Protein AF-A0A816EHY2-F1 (afdb_monomer)

Solvent-accessible surface area (backbone atoms only — not comparable to full-atom values): 5904 Å² total; per-residue (Å²): 136,83,81,78,81,76,75,77,78,73,79,76,58,64,67,61,50,54,51,51,51,51,52,51,42,62,38,35,77,34,74,75,32,26,54,54,39,55,76,67,50,41,64,60,55,46,52,55,54,33,71,77,42,79,83,48,62,66,51,54,53,39,45,60,52,65,46,54,73,69,58,48,62,75,43,40,72,58,54,48,52,53,49,53,52,51,50,49,53,54,50,51,58,67,69,63,70,86,121

Secondary structure (DSSP, 8-state):
---------PPP-HHHHHHHHHHHHHHHTSHHHHHHHHHTTHHHHHHHHHHHSTT-HHHHHHHHHHS-HHHHHHTHHHHHHHHHHHHHHHHHHHH----

Foldseek 3Di:
DDDDPPPPPPDDDPVVVVVVLVVLLVLLVDPVSLVVCVVVVVLVVLVVVCVVVVPPLSSVSSNVSNDDPVVCVVVVVVNVVSVVVVVVVVVVVVVPPPD

Organism: NCBI:txid1234261

Sequence (99 aa):
MKVGVMQRVKEPNEQLLLILLNIIHNISRHDDGVDALNSFNAINVIKEYQSYNKDDFLCSMILALLSTPEEIKNDRKRMNNVLDQLLEIVYDASLSSDY

Mean predicted aligned error: 9.14 Å

Radius of gyration: 17.38 Å; Cα contacts (8 Å, |Δi|>4): 45; chains: 1; bounding box: 35×26×65 Å

Structure (mmCIF, N/CA/C/O backbone):
data_AF-A0A816EHY2-F1
#
_entry.id   AF-A0A816EHY2-F1
#
loop_
_atom_site.group_PDB
_atom_site.id
_atom_site.type_symbol
_atom_site.label_atom_id
_atom_site.label_alt_id
_atom_site.label_comp_id
_atom_site.label_asym_id
_atom_site.label_entity_id
_atom_site.label_seq_id
_atom_site.pdbx_PDB_ins_code
_atom_site.Cartn_x
_atom_site.Cartn_y
_atom_site.Cartn_z
_atom_site.occupancy
_atom_site.B_iso_or_equiv
_atom_site.auth_seq_id
_atom_site.auth_comp_id
_atom_site.auth_asym_id
_atom_site.auth_atom_id
_atom_site.pdbx_PDB_model_num
ATOM 1 N N . MET A 1 1 ? 17.949 10.505 45.200 1.00 37.62 1 MET A N 1
ATOM 2 C CA . MET A 1 1 ? 18.133 10.592 43.734 1.00 37.62 1 MET A CA 1
ATOM 3 C C . MET A 1 1 ? 17.772 9.243 43.130 1.00 37.62 1 MET A C 1
ATOM 5 O O . MET A 1 1 ? 18.468 8.278 43.409 1.00 37.62 1 MET A O 1
ATOM 9 N N . LYS A 1 2 ? 16.656 9.132 42.398 1.00 41.84 2 LYS A N 1
ATOM 10 C CA . LYS A 1 2 ? 16.345 7.916 41.630 1.00 41.84 2 LYS A CA 1
ATOM 11 C C . LYS A 1 2 ? 17.004 8.063 40.264 1.00 41.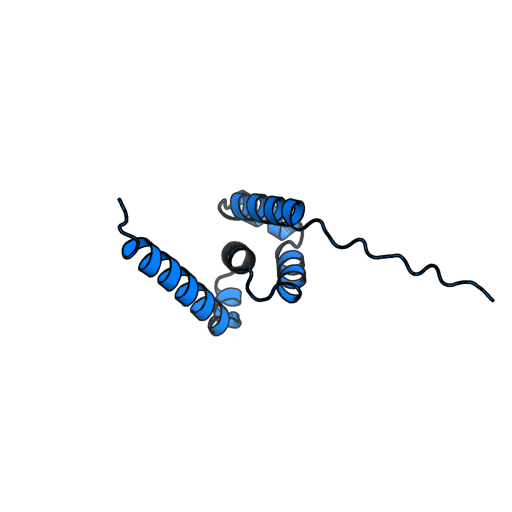84 2 LYS A C 1
ATOM 13 O O . LYS A 1 2 ? 16.667 8.975 39.517 1.00 41.84 2 LYS A O 1
ATOM 18 N N . VAL A 1 3 ? 17.996 7.218 40.008 1.00 43.56 3 VAL A N 1
ATOM 19 C CA . VAL A 1 3 ? 18.713 7.134 38.736 1.00 43.56 3 VAL A CA 1
ATOM 20 C C . VAL A 1 3 ? 17.705 6.696 37.674 1.00 43.56 3 VAL A C 1
ATOM 22 O O . VAL A 1 3 ? 17.075 5.649 37.812 1.00 43.56 3 VAL A O 1
ATOM 25 N N . GLY A 1 4 ? 17.496 7.542 36.666 1.00 44.03 4 GLY A N 1
ATOM 26 C CA . GLY A 1 4 ? 16.618 7.249 35.543 1.00 44.03 4 GLY A CA 1
ATOM 27 C C . GLY A 1 4 ? 17.157 6.060 34.759 1.00 44.03 4 GLY A C 1
ATOM 28 O O . GLY A 1 4 ? 18.264 6.108 34.227 1.00 44.03 4 GLY A O 1
ATOM 29 N N . VAL A 1 5 ? 16.367 4.993 34.681 1.00 46.31 5 VAL A N 1
ATOM 30 C CA . VAL A 1 5 ? 16.584 3.928 33.706 1.00 46.31 5 VAL A CA 1
ATOM 31 C C . VAL A 1 5 ? 16.178 4.506 32.353 1.00 46.31 5 VAL A C 1
ATOM 33 O O . VAL A 1 5 ? 15.021 4.419 31.955 1.00 46.31 5 VAL A O 1
ATOM 36 N N . MET A 1 6 ? 17.117 5.155 31.661 1.00 46.28 6 MET A N 1
ATOM 37 C CA . MET A 1 6 ? 16.999 5.346 30.217 1.00 46.28 6 MET A CA 1
ATOM 38 C C . MET A 1 6 ? 16.995 3.947 29.604 1.00 46.28 6 MET A C 1
ATOM 40 O O . MET A 1 6 ? 18.037 3.300 29.487 1.00 46.28 6 MET A O 1
ATOM 44 N N . GLN A 1 7 ? 15.802 3.453 29.276 1.00 49.47 7 GLN A N 1
ATOM 45 C CA . GLN A 1 7 ? 15.652 2.309 28.393 1.00 49.47 7 GLN A CA 1
ATOM 46 C C . GLN A 1 7 ? 16.347 2.679 27.084 1.00 49.47 7 GLN A C 1
ATOM 48 O O . GLN A 1 7 ? 15.894 3.559 26.355 1.00 49.47 7 GLN A O 1
ATOM 53 N N . ARG A 1 8 ? 17.495 2.049 26.813 1.00 46.03 8 ARG A N 1
ATOM 54 C CA . ARG A 1 8 ? 18.095 2.085 25.482 1.00 46.03 8 ARG A CA 1
ATOM 55 C C . ARG A 1 8 ? 17.091 1.421 24.552 1.00 46.03 8 ARG A C 1
ATOM 57 O O . ARG A 1 8 ? 16.935 0.202 24.600 1.00 46.03 8 ARG A O 1
ATOM 64 N N . VAL A 1 9 ? 16.399 2.215 23.746 1.00 52.50 9 VAL A N 1
ATOM 65 C CA . VAL A 1 9 ? 15.713 1.707 22.561 1.00 52.50 9 VAL A CA 1
ATOM 66 C C . VAL A 1 9 ? 16.813 1.057 21.722 1.00 52.50 9 VAL A C 1
ATOM 68 O O . VAL A 1 9 ? 17.717 1.741 21.249 1.00 52.50 9 VAL A O 1
ATOM 71 N N . LYS A 1 10 ? 16.839 -0.281 21.671 1.00 55.22 10 LYS A N 1
ATOM 72 C CA . LYS A 1 10 ? 17.726 -1.008 20.759 1.00 55.22 10 LYS A CA 1
ATOM 73 C C . LYS A 1 10 ? 17.306 -0.593 19.358 1.00 55.22 10 LYS A C 1
ATOM 75 O O . LYS A 1 10 ? 16.144 -0.792 19.012 1.00 55.22 10 LYS A O 1
ATOM 80 N N . GLU A 1 11 ? 18.227 -0.021 18.592 1.00 58.62 11 GLU A N 1
ATOM 81 C CA . GLU A 1 11 ? 17.965 0.242 17.183 1.00 58.62 11 GLU A CA 1
ATOM 82 C C . GLU A 1 11 ? 17.533 -1.070 16.508 1.00 58.62 11 GLU A C 1
ATOM 84 O O . GLU A 1 11 ? 18.148 -2.121 16.751 1.00 58.62 11 GLU A O 1
ATOM 89 N N . PRO A 1 12 ? 16.416 -1.059 15.765 1.00 61.97 12 PRO A N 1
ATOM 90 C CA . PRO A 1 12 ? 15.905 -2.254 15.122 1.00 61.97 12 PRO A CA 1
ATOM 91 C C . PRO A 1 12 ? 16.922 -2.764 14.100 1.00 61.97 12 PRO A C 1
ATOM 93 O O . PRO A 1 12 ? 17.546 -1.995 13.376 1.00 61.97 12 PRO A O 1
ATOM 96 N N . ASN A 1 13 ? 17.092 -4.085 14.043 1.00 78.88 13 ASN A N 1
ATOM 97 C CA . ASN A 1 13 ? 17.927 -4.715 13.028 1.00 78.88 13 ASN A CA 1
ATOM 98 C C . ASN A 1 13 ? 17.289 -4.476 11.648 1.00 78.88 13 ASN A C 1
ATOM 100 O O . ASN A 1 13 ? 16.250 -5.066 11.346 1.00 78.88 13 ASN A O 1
ATOM 104 N N . GLU A 1 14 ? 17.907 -3.620 10.832 1.00 79.19 14 GLU A N 1
ATOM 105 C CA . GLU A 1 14 ? 17.407 -3.216 9.511 1.00 79.19 14 GLU A CA 1
ATOM 106 C C . GLU A 1 14 ? 17.093 -4.416 8.604 1.00 79.19 14 GLU A C 1
ATOM 108 O O . GLU A 1 14 ? 16.068 -4.422 7.924 1.00 79.19 14 GLU A O 1
ATOM 113 N N . GLN A 1 15 ? 17.901 -5.485 8.650 1.00 81.25 15 GLN A N 1
ATOM 114 C CA . GLN A 1 15 ? 17.642 -6.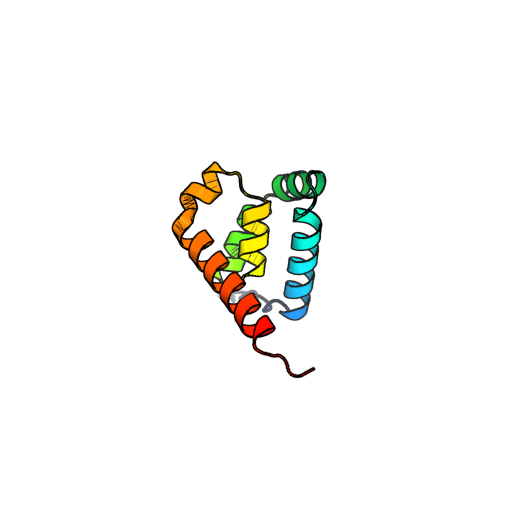703 7.869 1.00 81.25 15 GLN A CA 1
ATOM 115 C C . GLN A 1 15 ? 16.374 -7.423 8.319 1.00 81.25 15 GLN A C 1
ATOM 117 O O . GLN A 1 15 ? 15.575 -7.851 7.488 1.00 81.25 15 GLN A O 1
ATOM 122 N N . LEU A 1 16 ? 16.180 -7.566 9.633 1.00 84.94 16 LEU A N 1
ATOM 123 C CA . LEU A 1 16 ? 14.967 -8.185 10.167 1.00 84.94 16 LEU A CA 1
ATOM 124 C C . LEU A 1 16 ? 13.738 -7.385 9.742 1.00 84.94 16 LEU A C 1
ATOM 126 O O . LEU A 1 16 ? 12.705 -7.953 9.402 1.00 84.94 16 LEU A O 1
ATOM 130 N N . LEU A 1 17 ? 13.863 -6.065 9.748 1.00 85.44 17 LEU A N 1
ATOM 131 C CA . LEU A 1 17 ? 12.756 -5.187 9.449 1.00 85.44 17 LEU A CA 1
ATOM 132 C C . LEU A 1 17 ? 12.401 -5.204 7.954 1.00 85.44 17 LEU A C 1
ATOM 134 O O . LEU A 1 17 ? 11.225 -5.313 7.612 1.00 85.44 17 LEU A O 1
ATOM 138 N N . LEU A 1 18 ? 13.400 -5.249 7.070 1.00 85.19 18 LEU A N 1
ATOM 139 C CA . LEU A 1 18 ? 13.189 -5.494 5.643 1.00 85.19 18 LEU A CA 1
ATOM 140 C C . LEU A 1 18 ? 12.497 -6.845 5.388 1.00 85.19 18 LEU A C 1
ATOM 142 O O . LEU A 1 18 ? 11.591 -6.931 4.559 1.00 85.19 18 LEU A O 1
ATOM 146 N N . ILE A 1 19 ? 12.880 -7.905 6.108 1.00 88.94 19 ILE A N 1
ATOM 147 C CA . ILE A 1 19 ? 12.217 -9.217 6.010 1.00 88.94 19 ILE A CA 1
ATOM 148 C C . ILE A 1 19 ? 10.742 -9.104 6.414 1.00 88.94 19 ILE A C 1
ATOM 150 O O . ILE A 1 19 ? 9.872 -9.613 5.708 1.00 88.94 19 ILE A O 1
ATOM 154 N N . LEU A 1 20 ? 10.447 -8.412 7.517 1.00 90.56 20 LEU A N 1
ATOM 155 C CA . LEU A 1 20 ? 9.076 -8.217 7.991 1.00 90.56 20 LEU A CA 1
ATOM 156 C C . LEU A 1 20 ? 8.223 -7.442 6.984 1.00 90.56 20 LEU A C 1
ATOM 158 O O . LEU A 1 20 ? 7.112 -7.870 6.682 1.00 90.56 20 LEU A O 1
ATOM 162 N N . LEU A 1 21 ? 8.745 -6.354 6.415 1.00 91.62 21 LEU A N 1
ATOM 163 C CA . LEU A 1 21 ? 8.030 -5.585 5.393 1.00 91.62 21 LEU A CA 1
ATOM 164 C C . LEU A 1 21 ? 7.748 -6.425 4.146 1.00 91.62 21 LEU A C 1
ATOM 166 O O . LEU A 1 21 ? 6.646 -6.366 3.610 1.00 91.62 21 LEU A O 1
ATOM 170 N N . ASN A 1 22 ? 8.690 -7.270 3.720 1.00 90.88 22 ASN A N 1
ATOM 171 C CA . ASN A 1 22 ? 8.469 -8.183 2.597 1.00 90.88 22 ASN A CA 1
ATOM 172 C C . ASN A 1 22 ? 7.383 -9.228 2.890 1.00 90.88 22 ASN A C 1
ATOM 174 O O . ASN A 1 22 ? 6.588 -9.555 2.009 1.00 90.88 22 ASN A O 1
ATOM 178 N N . ILE A 1 23 ? 7.322 -9.749 4.119 1.00 93.56 23 ILE A N 1
ATOM 179 C CA . ILE A 1 23 ? 6.251 -10.662 4.542 1.00 93.56 23 ILE A CA 1
ATOM 180 C C . ILE A 1 23 ? 4.901 -9.943 4.500 1.00 93.56 23 ILE A C 1
ATOM 182 O O . ILE A 1 23 ? 3.958 -10.460 3.905 1.00 93.56 23 ILE A O 1
ATOM 186 N N . ILE A 1 24 ? 4.820 -8.743 5.080 1.00 94.69 24 ILE A N 1
ATOM 187 C CA . ILE A 1 24 ? 3.590 -7.942 5.102 1.00 94.69 24 ILE A CA 1
ATOM 188 C C . ILE A 1 24 ? 3.138 -7.623 3.679 1.00 94.69 24 ILE A C 1
ATOM 190 O O . ILE A 1 24 ? 1.978 -7.848 3.354 1.00 94.69 24 ILE A O 1
ATOM 194 N N . HIS A 1 25 ? 4.057 -7.183 2.818 1.00 94.50 25 HIS A N 1
ATOM 195 C CA . HIS A 1 25 ? 3.771 -6.919 1.413 1.00 94.50 25 HIS A CA 1
ATOM 196 C C . HIS A 1 25 ? 3.244 -8.160 0.688 1.00 94.50 25 HIS A C 1
ATOM 198 O O . HIS A 1 25 ? 2.277 -8.075 -0.062 1.00 94.50 25 HIS A O 1
ATOM 204 N N . ASN A 1 26 ? 3.839 -9.332 0.924 1.00 93.94 26 ASN A N 1
ATOM 205 C CA . ASN A 1 26 ? 3.347 -10.566 0.322 1.00 93.94 26 ASN A CA 1
ATOM 206 C C . ASN A 1 26 ? 1.919 -10.893 0.770 1.00 93.9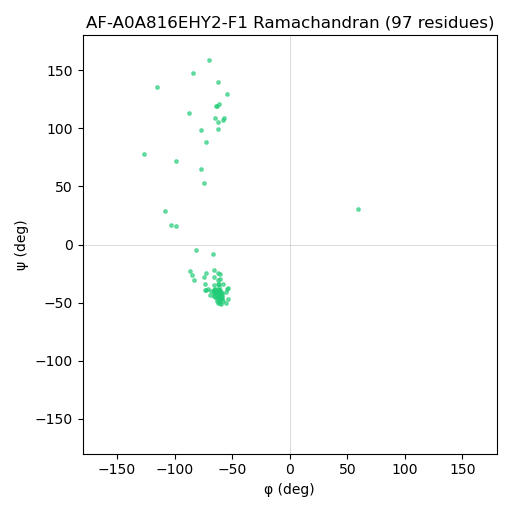4 26 ASN A C 1
ATOM 208 O O . ASN A 1 26 ? 1.113 -11.270 -0.077 1.00 93.94 26 ASN A O 1
ATOM 212 N N . ILE A 1 27 ? 1.605 -10.714 2.056 1.00 95.00 27 ILE A N 1
ATOM 213 C CA . ILE A 1 27 ? 0.262 -10.940 2.608 1.00 95.00 27 ILE A CA 1
ATOM 214 C C . ILE A 1 27 ? -0.739 -9.926 2.036 1.00 95.00 27 ILE A C 1
ATOM 216 O O . ILE A 1 27 ? -1.818 -10.324 1.609 1.00 95.00 27 ILE A O 1
ATOM 220 N N . SER A 1 28 ? -0.378 -8.642 1.953 1.00 94.81 28 SER A N 1
ATOM 221 C CA . SER A 1 28 ? -1.275 -7.570 1.496 1.00 94.81 28 SER A CA 1
ATOM 222 C C . SER A 1 28 ? -1.679 -7.666 0.021 1.00 94.81 28 SER A C 1
ATOM 224 O O . SER A 1 28 ? -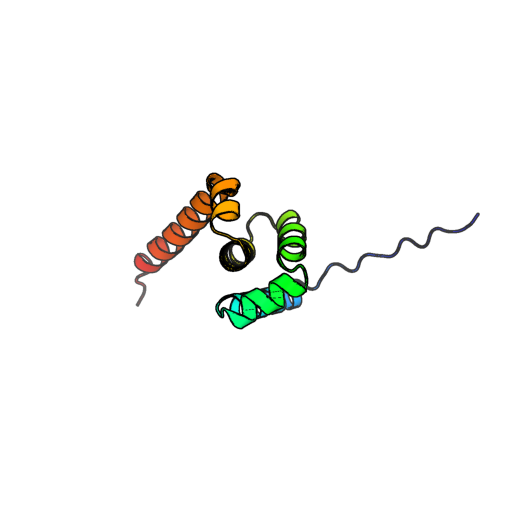2.531 -6.909 -0.420 1.00 94.81 28 SER A O 1
ATOM 226 N N . ARG A 1 29 ? -1.086 -8.567 -0.771 1.00 93.50 29 ARG A N 1
ATOM 227 C CA . ARG A 1 29 ? -1.505 -8.823 -2.165 1.00 93.50 29 ARG A CA 1
ATOM 228 C C . ARG A 1 29 ? -2.717 -9.753 -2.280 1.00 93.50 29 ARG A C 1
ATOM 230 O O . ARG A 1 29 ? -3.166 -10.014 -3.393 1.00 93.50 29 ARG A O 1
ATOM 237 N N . HIS A 1 30 ? -3.193 -10.297 -1.165 1.00 94.19 30 HIS A N 1
ATOM 238 C CA . HIS A 1 30 ? -4.322 -11.217 -1.108 1.00 94.19 30 HIS A CA 1
ATOM 239 C C . HIS A 1 30 ? -5.472 -10.565 -0.341 1.00 94.19 30 HIS A C 1
ATOM 241 O O . HIS A 1 30 ? -5.226 -10.017 0.730 1.00 94.19 30 HIS A O 1
ATOM 247 N N . ASP A 1 31 ? -6.706 -10.676 -0.839 1.00 90.75 31 ASP A N 1
ATOM 248 C CA . ASP A 1 31 ? -7.887 -10.043 -0.224 1.00 90.75 31 ASP A CA 1
ATOM 249 C C . ASP A 1 31 ? -8.052 -10.446 1.257 1.00 90.75 31 ASP A C 1
ATOM 251 O O . ASP A 1 31 ? -8.065 -9.586 2.136 1.00 90.75 31 ASP A O 1
ATOM 255 N N . ASP A 1 32 ? -8.014 -11.751 1.562 1.00 94.56 32 ASP A N 1
ATOM 256 C CA . ASP A 1 32 ? -8.051 -12.262 2.947 1.00 94.56 32 ASP A CA 1
ATOM 257 C C . ASP A 1 32 ? -6.866 -11.756 3.799 1.00 94.56 32 ASP A C 1
ATOM 259 O O . ASP A 1 32 ? -6.955 -11.613 5.021 1.00 94.56 32 ASP A O 1
ATOM 263 N N . GLY A 1 33 ? -5.726 -11.494 3.154 1.00 94.81 33 GLY A N 1
ATOM 264 C CA . GLY A 1 33 ? -4.532 -10.951 3.792 1.00 94.81 33 GLY A CA 1
ATOM 265 C C . GLY A 1 33 ? -4.675 -9.472 4.144 1.00 94.81 33 GLY A C 1
ATOM 266 O O . GLY A 1 33 ? -4.239 -9.061 5.220 1.00 94.81 33 GLY A O 1
ATOM 267 N N . VAL A 1 34 ? -5.313 -8.681 3.278 1.00 93.88 34 VAL A N 1
ATOM 268 C CA . VAL A 1 34 ? -5.657 -7.277 3.543 1.00 93.88 34 VAL A CA 1
ATOM 269 C C . VAL A 1 34 ? -6.597 -7.187 4.739 1.00 93.88 34 VAL A C 1
ATOM 271 O O . VAL A 1 34 ? -6.314 -6.434 5.673 1.00 93.88 34 VAL A O 1
ATOM 274 N N . ASP A 1 35 ? -7.654 -8.001 4.764 1.00 94.19 35 ASP A N 1
ATOM 275 C CA . ASP A 1 35 ? -8.604 -8.045 5.879 1.00 94.19 35 ASP A CA 1
ATOM 276 C C . ASP A 1 35 ? -7.913 -8.414 7.197 1.00 94.19 35 ASP A C 1
ATOM 278 O O . ASP A 1 35 ? -8.085 -7.736 8.218 1.00 94.19 35 ASP A O 1
ATOM 282 N N . ALA A 1 36 ? -7.060 -9.444 7.172 1.00 95.81 36 ALA A N 1
ATOM 283 C CA . ALA A 1 36 ? -6.277 -9.844 8.333 1.00 95.81 36 ALA A CA 1
ATOM 284 C C . ALA A 1 36 ? -5.369 -8.705 8.824 1.00 95.81 36 ALA A C 1
ATOM 286 O O . ALA A 1 36 ? -5.406 -8.351 10.001 1.00 95.81 36 ALA A O 1
ATOM 287 N N . LEU A 1 37 ? -4.581 -8.087 7.945 1.00 95.94 37 LEU A N 1
ATOM 288 C CA . LEU A 1 37 ? -3.662 -7.005 8.312 1.00 95.94 37 LEU A CA 1
ATOM 289 C C . LEU A 1 37 ? -4.397 -5.766 8.838 1.00 95.94 37 LEU A C 1
ATOM 291 O O . LEU A 1 37 ? -3.977 -5.168 9.835 1.00 95.94 37 LEU A O 1
ATOM 295 N N . ASN A 1 38 ? -5.519 -5.404 8.220 1.00 92.19 38 ASN A N 1
ATOM 296 C CA . ASN A 1 38 ? -6.341 -4.286 8.667 1.00 92.19 38 ASN A CA 1
ATOM 297 C C . ASN A 1 38 ? -6.965 -4.547 10.046 1.00 92.19 38 ASN A C 1
ATOM 299 O O . ASN A 1 38 ? -7.011 -3.629 10.869 1.00 92.19 38 ASN A O 1
ATOM 303 N N . SER A 1 39 ? -7.326 -5.797 10.362 1.00 95.12 39 SER A N 1
ATOM 304 C CA . SER A 1 39 ? -7.792 -6.184 11.705 1.00 95.12 39 SER A CA 1
ATOM 305 C C . SER A 1 39 ? -6.738 -5.975 12.808 1.00 95.12 39 SER A C 1
ATOM 307 O O . SER A 1 39 ? -7.089 -5.743 13.965 1.00 95.12 39 SER A O 1
ATOM 309 N N . PHE A 1 40 ? -5.450 -5.972 12.446 1.00 94.19 40 PHE A N 1
ATOM 310 C CA . PHE A 1 40 ? -4.320 -5.693 13.341 1.00 94.19 40 PHE A CA 1
ATOM 311 C C . PHE A 1 40 ? -3.799 -4.252 13.253 1.00 94.19 40 PHE A C 1
ATOM 313 O O . PHE A 1 40 ? -2.702 -3.970 13.736 1.00 94.19 40 PHE A O 1
ATOM 320 N N . ASN A 1 41 ? -4.560 -3.321 12.666 1.00 91.56 41 ASN A N 1
ATOM 321 C CA . ASN A 1 41 ? -4.169 -1.912 12.556 1.00 91.56 41 ASN A CA 1
ATOM 322 C C . ASN A 1 41 ? -2.844 -1.695 11.784 1.00 91.56 41 ASN A C 1
ATOM 324 O O . ASN A 1 41 ? -2.100 -0.746 12.054 1.00 91.56 41 ASN A O 1
ATOM 328 N N . ALA A 1 42 ? -2.542 -2.568 10.813 1.00 93.00 42 ALA A N 1
ATOM 329 C CA . ALA A 1 42 ? -1.280 -2.548 10.073 1.00 93.00 42 ALA A CA 1
ATOM 330 C C . ALA A 1 42 ? -1.017 -1.212 9.359 1.00 93.00 42 ALA A C 1
ATOM 332 O O . ALA A 1 42 ? 0.122 -0.757 9.328 1.00 93.00 42 ALA A O 1
ATOM 333 N N . ILE A 1 43 ? -2.055 -0.529 8.861 1.00 92.25 43 ILE A N 1
ATOM 334 C CA . ILE A 1 43 ? -1.930 0.793 8.221 1.00 92.25 43 ILE A CA 1
ATOM 335 C C . ILE A 1 43 ? -1.197 1.791 9.125 1.00 92.25 43 ILE A C 1
ATOM 337 O O . ILE A 1 43 ? -0.289 2.487 8.673 1.00 92.25 43 ILE A O 1
ATOM 341 N N . ASN A 1 44 ? -1.573 1.871 10.403 1.00 91.25 44 ASN A N 1
ATOM 342 C CA . ASN A 1 44 ? -0.967 2.831 11.324 1.00 91.25 44 ASN A CA 1
ATOM 343 C C . ASN A 1 44 ? 0.473 2.448 11.670 1.00 91.25 44 ASN A C 1
ATOM 345 O O . ASN A 1 44 ? 1.334 3.323 11.693 1.00 91.25 44 ASN 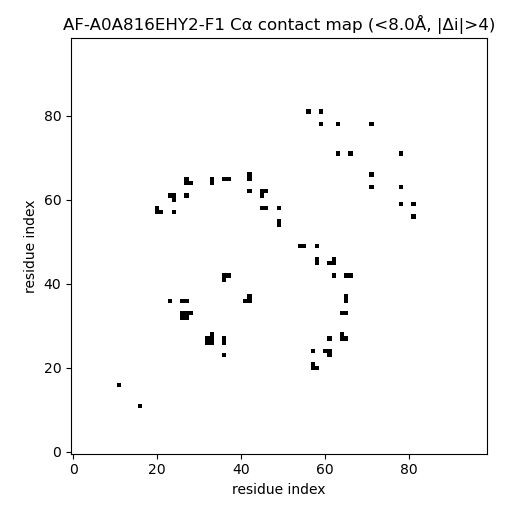A O 1
ATOM 349 N N . VAL A 1 45 ? 0.749 1.153 11.842 1.00 90.94 45 VAL A N 1
ATOM 350 C CA . VAL A 1 45 ? 2.108 0.645 12.088 1.00 90.94 45 VAL A CA 1
ATOM 351 C C . VAL A 1 45 ? 3.034 0.963 10.911 1.00 90.94 45 VAL A C 1
ATOM 353 O O . VAL A 1 45 ? 4.147 1.446 11.108 1.00 90.94 45 VAL A O 1
ATOM 356 N N . ILE A 1 46 ? 2.572 0.748 9.678 1.00 91.94 46 ILE A N 1
ATOM 357 C CA . ILE A 1 46 ? 3.364 1.033 8.477 1.00 91.94 46 ILE A CA 1
ATOM 358 C C . ILE A 1 46 ? 3.560 2.542 8.294 1.00 91.94 46 ILE A C 1
ATOM 360 O O . ILE A 1 46 ? 4.667 2.967 7.976 1.00 91.94 46 ILE A O 1
ATOM 364 N N . LYS A 1 47 ? 2.539 3.373 8.552 1.00 88.75 47 LYS A N 1
ATOM 365 C CA . LYS A 1 47 ? 2.676 4.844 8.527 1.00 88.75 47 LYS A CA 1
ATOM 366 C C . LYS A 1 47 ? 3.683 5.348 9.560 1.00 88.75 47 LYS A C 1
ATOM 368 O O . LYS A 1 47 ? 4.489 6.221 9.242 1.00 88.75 47 LYS A O 1
ATOM 373 N N . GLU A 1 48 ? 3.636 4.811 10.777 1.00 89.44 48 GLU A N 1
ATOM 374 C CA . GLU A 1 48 ? 4.587 5.134 11.839 1.00 89.44 48 GLU A CA 1
ATOM 375 C C . GLU A 1 48 ? 6.006 4.761 11.406 1.00 89.44 48 GLU A C 1
ATOM 377 O O . GLU A 1 48 ? 6.888 5.617 11.404 1.00 89.44 48 GLU A O 1
ATOM 382 N N . TYR A 1 49 ? 6.211 3.535 10.923 1.00 87.38 49 TYR A N 1
ATOM 383 C CA . TYR A 1 49 ? 7.512 3.099 10.427 1.00 87.38 49 TYR A CA 1
ATOM 384 C C . TYR A 1 49 ? 8.034 3.977 9.274 1.00 87.38 49 TYR A C 1
ATOM 386 O O . TYR A 1 49 ? 9.168 4.457 9.298 1.00 87.38 49 TYR A O 1
ATOM 394 N N . GLN A 1 50 ? 7.187 4.268 8.292 1.00 86.81 50 GLN A N 1
ATOM 395 C CA . GLN A 1 50 ? 7.543 5.088 7.139 1.00 86.81 50 GLN A CA 1
ATOM 396 C C . GLN A 1 50 ? 7.857 6.547 7.507 1.00 86.81 50 GLN A C 1
ATOM 398 O O . GLN A 1 50 ? 8.561 7.237 6.773 1.00 86.81 50 GLN A O 1
ATOM 403 N N . SER A 1 51 ? 7.373 7.040 8.652 1.00 85.25 51 SER A N 1
ATOM 404 C CA . SER A 1 51 ? 7.760 8.363 9.156 1.00 85.25 51 SER A CA 1
ATOM 405 C C . SER A 1 51 ? 9.245 8.437 9.538 1.00 85.25 51 SER A C 1
ATOM 407 O O . SER A 1 51 ? 9.852 9.504 9.408 1.00 85.25 51 SER A O 1
ATOM 409 N N . TYR A 1 52 ? 9.832 7.301 9.934 1.00 82.00 52 TYR A N 1
ATOM 410 C CA . TYR A 1 52 ? 11.262 7.151 10.206 1.00 82.00 52 TYR A CA 1
ATOM 411 C C . TYR A 1 52 ? 12.076 6.904 8.928 1.00 82.00 52 TYR A C 1
ATOM 413 O O . TYR A 1 52 ? 13.212 7.358 8.849 1.00 82.00 52 TYR A O 1
ATOM 421 N N . ASN A 1 53 ? 11.480 6.264 7.914 1.00 76.56 53 ASN A N 1
ATOM 422 C CA . ASN A 1 53 ? 12.110 5.931 6.631 1.00 76.56 53 ASN A CA 1
ATOM 423 C C . AS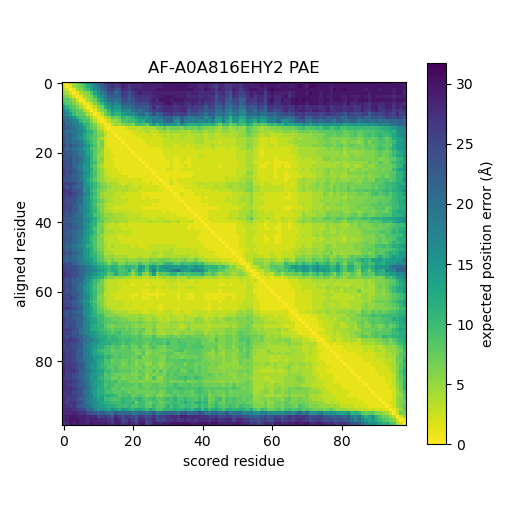N A 1 53 ? 11.277 6.455 5.449 1.00 76.56 53 ASN A C 1
ATOM 425 O O . ASN A 1 53 ? 10.531 5.717 4.804 1.00 76.56 53 ASN A O 1
ATOM 429 N N . LYS A 1 54 ? 11.392 7.765 5.186 1.00 64.06 54 LYS A N 1
ATOM 430 C CA . LYS A 1 54 ? 10.506 8.511 4.269 1.00 64.06 54 LYS A CA 1
ATOM 431 C C . LYS A 1 54 ? 10.513 8.023 2.818 1.00 64.06 54 LYS A C 1
ATOM 433 O O . LYS A 1 54 ? 9.498 8.195 2.146 1.00 64.06 54 LYS A O 1
ATOM 438 N N . ASP A 1 55 ? 11.597 7.390 2.380 1.00 63.69 55 ASP A N 1
ATOM 439 C CA . ASP A 1 55 ? 11.797 6.941 0.996 1.00 63.69 55 ASP A CA 1
ATOM 440 C C . ASP A 1 55 ? 11.585 5.427 0.818 1.00 63.69 55 ASP A C 1
ATOM 442 O O . ASP A 1 55 ? 11.989 4.835 -0.181 1.00 63.69 55 ASP A O 1
ATOM 446 N N . ASP A 1 56 ? 10.931 4.773 1.782 1.00 78.50 56 ASP A N 1
ATOM 447 C CA . ASP A 1 56 ? 10.608 3.354 1.677 1.00 78.50 56 ASP A CA 1
ATOM 448 C C . ASP A 1 56 ? 9.400 3.141 0.740 1.00 78.50 56 ASP A C 1
ATOM 450 O O . ASP A 1 56 ? 8.226 3.316 1.109 1.00 78.50 56 ASP A O 1
ATOM 454 N N . PHE A 1 57 ? 9.705 2.787 -0.513 1.00 82.69 57 PHE A N 1
ATOM 455 C CA . PHE A 1 57 ? 8.713 2.480 -1.544 1.00 82.69 57 PHE A CA 1
ATOM 456 C C . PHE A 1 57 ? 7.858 1.263 -1.169 1.00 82.69 57 PHE A C 1
ATOM 458 O O . PHE A 1 57 ? 6.662 1.245 -1.463 1.00 82.69 57 PHE A O 1
ATOM 465 N N . LEU A 1 58 ? 8.432 0.279 -0.469 1.00 87.44 58 LEU A N 1
ATOM 466 C CA . LEU A 1 58 ? 7.737 -0.938 -0.061 1.00 87.44 58 LEU A CA 1
ATOM 467 C C . LEU A 1 58 ? 6.620 -0.599 0.930 1.00 87.44 58 LEU A C 1
ATOM 469 O O . LEU A 1 58 ? 5.505 -1.099 0.801 1.00 87.44 58 LEU A O 1
ATOM 473 N N . CYS A 1 59 ? 6.869 0.333 1.850 1.00 90.25 59 CYS A N 1
ATOM 474 C CA . CYS A 1 59 ? 5.830 0.861 2.734 1.00 90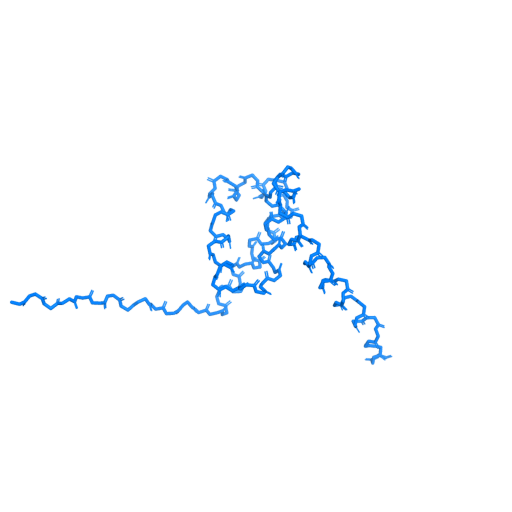.25 59 CYS A CA 1
ATOM 475 C C . CYS A 1 59 ? 4.705 1.553 1.964 1.00 90.25 59 CYS A C 1
ATOM 477 O O . CYS A 1 59 ? 3.532 1.358 2.278 1.00 90.25 59 CYS A O 1
ATOM 479 N N . SER A 1 60 ? 5.040 2.331 0.934 1.00 87.94 60 SER A N 1
ATOM 480 C CA . SER A 1 60 ? 4.029 2.977 0.090 1.00 87.94 60 SER A CA 1
ATOM 481 C C . SER A 1 60 ? 3.181 1.960 -0.677 1.00 87.94 60 SER A C 1
ATOM 483 O O . SER A 1 60 ? 1.969 2.135 -0.768 1.00 87.94 60 SER A O 1
ATOM 485 N N . MET A 1 61 ? 3.792 0.882 -1.178 1.00 87.88 61 MET A N 1
ATOM 486 C CA . MET A 1 61 ? 3.075 -0.218 -1.830 1.00 87.88 61 MET A CA 1
ATOM 487 C C . MET A 1 61 ? 2.143 -0.941 -0.855 1.00 87.88 61 MET A C 1
ATOM 489 O O . MET A 1 61 ? 0.979 -1.165 -1.177 1.00 87.88 61 MET A O 1
ATOM 493 N N . ILE A 1 62 ? 2.626 -1.264 0.350 1.00 92.62 62 ILE A N 1
ATOM 494 C CA . ILE A 1 62 ? 1.807 -1.888 1.399 1.00 92.62 62 ILE A CA 1
ATOM 495 C C . ILE A 1 62 ? 0.609 -0.995 1.729 1.00 92.62 62 ILE A C 1
ATOM 497 O O . ILE A 1 62 ? -0.521 -1.467 1.744 1.00 92.62 62 ILE A O 1
ATOM 501 N N . LEU A 1 63 ? 0.828 0.303 1.954 1.00 91.81 63 LEU A N 1
ATOM 502 C CA . LEU A 1 63 ? -0.261 1.228 2.263 1.00 91.81 63 LEU A CA 1
ATOM 503 C C . LEU A 1 63 ? -1.274 1.327 1.123 1.00 91.81 63 LEU A C 1
ATOM 505 O O . LEU A 1 63 ? -2.466 1.320 1.398 1.00 91.81 63 LEU A O 1
ATOM 509 N N . ALA A 1 64 ? -0.830 1.352 -0.135 1.00 89.56 64 ALA A N 1
ATOM 510 C CA . ALA A 1 64 ? -1.737 1.351 -1.280 1.00 89.56 64 ALA A CA 1
ATOM 511 C C . ALA A 1 64 ? -2.618 0.092 -1.337 1.00 89.56 64 ALA A C 1
ATOM 513 O O . ALA A 1 64 ? -3.785 0.190 -1.702 1.00 89.56 64 ALA A O 1
ATOM 514 N N . LEU A 1 65 ? -2.077 -1.070 -0.956 1.00 92.00 65 LEU A N 1
ATOM 515 C CA . LEU A 1 65 ? -2.821 -2.334 -0.907 1.00 92.00 65 LEU A CA 1
ATOM 516 C C . LEU A 1 65 ? -3.806 -2.397 0.267 1.00 92.00 65 LEU A C 1
ATOM 518 O O . LEU A 1 65 ? -4.864 -3.005 0.151 1.00 92.00 65 LEU A O 1
ATOM 522 N N . LEU A 1 66 ? -3.460 -1.781 1.399 1.00 92.69 66 LEU A N 1
ATOM 523 C CA . LEU A 1 66 ? -4.294 -1.792 2.603 1.00 92.69 66 LEU A CA 1
ATOM 524 C C . LEU A 1 66 ? -5.349 -0.679 2.629 1.00 92.69 66 LEU A C 1
ATOM 526 O O . LEU A 1 66 ? -6.331 -0.791 3.363 1.00 92.69 66 LEU A O 1
ATOM 530 N N . SER A 1 67 ? -5.138 0.403 1.877 1.00 89.38 67 SER A N 1
ATOM 531 C CA . SER A 1 67 ? -6.006 1.579 1.862 1.00 89.38 67 SER A CA 1
ATOM 532 C C . SER A 1 67 ? -7.204 1.436 0.930 1.00 89.38 67 SER A C 1
ATOM 534 O O . SER A 1 67 ? -7.146 0.861 -0.154 1.00 89.38 67 SER A O 1
ATOM 536 N N . THR A 1 68 ? -8.298 2.069 1.334 1.00 87.38 68 THR A N 1
ATOM 537 C CA . THR A 1 68 ? -9.479 2.242 0.490 1.00 87.38 68 THR A CA 1
ATOM 538 C C . THR A 1 68 ? -9.213 3.228 -0.659 1.00 87.38 68 THR A C 1
ATOM 540 O O . THR A 1 68 ? -8.342 4.102 -0.550 1.00 87.38 68 THR A O 1
ATOM 543 N N . PRO A 1 69 ? -10.001 3.180 -1.752 1.00 85.19 69 PRO A N 1
ATOM 544 C CA . PRO A 1 69 ? -9.885 4.146 -2.846 1.00 85.19 69 PRO A CA 1
ATOM 545 C C . PRO A 1 69 ? -9.985 5.611 -2.392 1.00 85.19 69 PRO A C 1
ATOM 547 O O . PRO A 1 69 ? -9.267 6.471 -2.902 1.00 85.19 69 PRO A O 1
ATOM 550 N N . GLU A 1 70 ? -10.854 5.914 -1.427 1.00 86.94 70 GLU A N 1
ATOM 551 C CA . GLU A 1 70 ? -11.002 7.249 -0.839 1.00 86.94 70 GLU A CA 1
ATOM 552 C C . GLU A 1 70 ? -9.744 7.704 -0.086 1.00 86.94 70 GLU A C 1
ATOM 554 O O . GLU A 1 70 ? -9.324 8.852 -0.235 1.00 86.94 70 GLU A O 1
ATOM 559 N N . GLU A 1 71 ? -9.098 6.820 0.674 1.00 85.00 71 GLU A N 1
ATOM 560 C CA . GLU A 1 71 ? -7.845 7.138 1.370 1.00 85.00 71 GLU A CA 1
ATOM 561 C C . GLU A 1 71 ? -6.697 7.398 0.391 1.00 85.00 71 GLU A C 1
ATOM 563 O O . GLU A 1 71 ? -5.949 8.361 0.565 1.00 85.00 71 GLU A O 1
ATOM 568 N N . ILE A 1 72 ? -6.611 6.615 -0.688 1.00 82.31 72 ILE A N 1
ATOM 569 C CA . ILE A 1 72 ? -5.626 6.821 -1.760 1.00 82.31 72 ILE A CA 1
ATOM 570 C C . ILE A 1 72 ? -5.838 8.185 -2.432 1.00 82.31 72 ILE A C 1
ATOM 572 O O . ILE A 1 72 ? -4.878 8.919 -2.678 1.00 82.31 72 ILE A O 1
ATOM 576 N N . LYS A 1 73 ? -7.094 8.572 -2.701 1.00 84.94 73 LYS A N 1
ATOM 577 C CA . LYS A 1 73 ? -7.420 9.895 -3.266 1.00 84.94 73 LYS A CA 1
ATOM 578 C C . LYS A 1 73 ? -6.993 11.038 -2.343 1.00 84.94 73 LYS A C 1
ATOM 580 O O . LYS A 1 73 ? -6.584 12.086 -2.842 1.00 84.94 73 LYS A O 1
ATOM 585 N N . ASN A 1 74 ? -7.065 10.845 -1.028 1.00 85.31 74 ASN A N 1
ATOM 586 C CA . ASN A 1 74 ? -6.641 11.849 -0.054 1.00 85.31 74 ASN A CA 1
ATOM 587 C C . ASN A 1 74 ? -5.109 11.991 0.024 1.00 85.31 74 ASN A C 1
ATOM 589 O O . ASN A 1 74 ? -4.628 13.072 0.356 1.00 85.31 74 ASN A O 1
ATOM 593 N N . ASP A 1 75 ? -4.347 10.957 -0.351 1.00 79.50 75 ASP A N 1
ATOM 594 C CA . ASP A 1 75 ? -2.873 10.968 -0.407 1.00 79.50 75 ASP A CA 1
ATOM 595 C C . ASP A 1 75 ? -2.324 10.976 -1.854 1.00 79.50 75 ASP A C 1
ATOM 597 O O . ASP A 1 75 ? -1.231 10.493 -2.164 1.00 79.50 75 ASP A O 1
ATOM 601 N N . ARG A 1 76 ? -3.097 11.544 -2.791 1.00 80.88 76 ARG A N 1
ATOM 602 C CA . ARG A 1 76 ? -2.834 11.463 -4.239 1.00 80.88 76 ARG A CA 1
ATOM 603 C C . ARG A 1 76 ? -1.451 11.960 -4.651 1.00 80.88 76 ARG A C 1
ATOM 605 O O . ARG A 1 76 ? -0.817 11.364 -5.513 1.00 80.88 76 ARG A O 1
ATOM 612 N N . LYS A 1 77 ? -0.981 13.059 -4.050 1.00 83.56 77 LYS A N 1
ATOM 613 C CA . LYS A 1 77 ? 0.332 13.642 -4.370 1.00 83.56 77 LYS A CA 1
ATOM 614 C C . LYS A 1 77 ? 1.454 12.646 -4.088 1.00 83.56 77 LYS A C 1
ATOM 616 O O . LYS A 1 77 ? 2.360 12.493 -4.898 1.00 83.56 77 LYS A O 1
ATOM 621 N N . ARG A 1 78 ? 1.379 11.965 -2.949 1.00 79.44 78 ARG A N 1
ATOM 622 C CA . ARG A 1 78 ? 2.367 10.970 -2.559 1.00 79.44 78 ARG A CA 1
ATOM 623 C C . ARG A 1 78 ? 2.299 9.737 -3.447 1.00 79.44 78 ARG A C 1
ATOM 625 O O . ARG A 1 78 ? 3.336 9.254 -3.878 1.00 79.44 78 ARG A O 1
ATOM 632 N N . MET A 1 79 ? 1.093 9.256 -3.739 1.00 79.69 79 MET A N 1
ATOM 633 C CA . MET A 1 79 ? 0.907 8.089 -4.600 1.00 79.69 79 MET A CA 1
ATOM 634 C C . MET A 1 79 ? 1.432 8.324 -6.014 1.00 79.69 79 MET A C 1
ATOM 636 O O . MET A 1 79 ? 2.078 7.441 -6.568 1.00 79.69 79 MET A O 1
ATOM 640 N N . ASN A 1 80 ? 1.239 9.528 -6.556 1.00 83.94 80 ASN A N 1
ATOM 641 C CA . ASN A 1 80 ? 1.838 9.912 -7.830 1.00 83.94 80 ASN A CA 1
ATOM 642 C C . ASN A 1 80 ? 3.370 9.898 -7.758 1.00 83.94 80 ASN A C 1
ATOM 644 O O . ASN A 1 80 ? 3.991 9.285 -8.610 1.00 83.94 80 ASN A O 1
ATOM 648 N N . ASN A 1 81 ? 3.976 10.472 -6.712 1.00 83.81 81 ASN A N 1
ATOM 649 C CA . ASN A 1 81 ? 5.436 10.443 -6.559 1.00 83.81 81 ASN A CA 1
ATOM 650 C C . ASN A 1 81 ? 5.994 9.010 -6.490 1.00 83.81 81 ASN A C 1
ATOM 652 O O . ASN A 1 81 ? 7.033 8.724 -7.072 1.00 83.81 81 ASN A O 1
ATOM 656 N N . VAL A 1 82 ? 5.316 8.110 -5.770 1.00 82.62 82 VAL A N 1
ATOM 657 C CA . VAL A 1 82 ? 5.719 6.697 -5.671 1.00 82.62 82 VAL A CA 1
ATOM 658 C C . VAL A 1 82 ? 5.593 6.007 -7.027 1.00 82.62 82 VAL A C 1
ATOM 660 O O . VAL A 1 82 ? 6.476 5.248 -7.411 1.00 82.62 82 VAL A O 1
ATOM 663 N N . LEU A 1 83 ? 4.515 6.279 -7.768 1.00 84.06 83 LEU A N 1
ATOM 664 C CA . LEU A 1 83 ? 4.341 5.763 -9.121 1.00 84.06 83 LEU A CA 1
ATOM 665 C C . LEU A 1 83 ? 5.441 6.271 -10.060 1.00 84.06 83 LEU A C 1
ATOM 667 O O . LEU A 1 83 ? 5.998 5.470 -10.802 1.00 84.06 83 LEU A O 1
ATOM 671 N N . ASP A 1 84 ? 5.778 7.559 -9.996 1.00 86.94 84 ASP A N 1
ATOM 672 C CA . ASP A 1 84 ? 6.839 8.161 -10.807 1.00 86.94 84 ASP A CA 1
ATOM 673 C C . ASP A 1 84 ? 8.191 7.485 -10.528 1.00 86.94 84 ASP A C 1
ATOM 675 O O . ASP A 1 84 ? 8.874 7.075 -11.462 1.00 86.94 84 ASP A O 1
ATOM 679 N N . GLN A 1 85 ? 8.531 7.267 -9.252 1.00 84.25 85 GLN A N 1
ATOM 680 C CA . GLN A 1 85 ? 9.745 6.542 -8.853 1.00 84.25 85 GLN A CA 1
ATOM 681 C C . GLN A 1 85 ? 9.753 5.088 -9.348 1.00 84.25 85 GLN A C 1
ATOM 683 O O . GLN A 1 85 ? 10.773 4.592 -9.819 1.00 84.25 85 GLN A O 1
ATOM 688 N N . LEU A 1 86 ? 8.620 4.383 -9.265 1.00 85.12 86 LEU A N 1
ATOM 689 C CA . LEU A 1 86 ? 8.514 3.014 -9.778 1.00 85.12 86 LEU A CA 1
ATOM 690 C C . LEU A 1 86 ? 8.664 2.965 -11.305 1.00 85.12 86 LEU A C 1
ATOM 692 O O . LEU A 1 86 ? 9.298 2.050 -11.827 1.00 85.12 86 LEU A O 1
ATOM 696 N N . LEU A 1 87 ? 8.099 3.941 -12.020 1.00 87.88 87 LEU A N 1
ATOM 697 C CA . LEU A 1 87 ? 8.249 4.063 -13.469 1.00 87.88 87 LEU A CA 1
ATOM 698 C C . LEU A 1 87 ? 9.694 4.373 -13.864 1.00 87.88 87 LEU A C 1
ATOM 700 O O . LEU A 1 87 ? 10.172 3.803 -14.841 1.00 87.88 87 LEU A O 1
ATOM 704 N N . GLU A 1 88 ? 10.392 5.213 -13.099 1.00 87.94 88 GLU A N 1
ATOM 705 C CA . GLU A 1 88 ? 11.819 5.492 -13.282 1.00 87.94 88 GLU A CA 1
ATOM 706 C C . GLU A 1 88 ? 12.658 4.217 -13.113 1.00 87.94 88 GLU A C 1
ATOM 708 O O . GLU A 1 88 ? 13.444 3.889 -13.995 1.00 87.94 88 GLU A O 1
ATOM 713 N N . ILE A 1 89 ? 12.396 3.407 -12.078 1.00 85.75 89 ILE A N 1
ATOM 714 C CA . ILE A 1 89 ? 13.074 2.110 -11.882 1.00 85.75 89 ILE A CA 1
ATOM 715 C C . ILE A 1 89 ? 12.847 1.167 -13.071 1.00 85.75 89 ILE A C 1
ATOM 717 O O . ILE A 1 89 ? 13.781 0.518 -13.541 1.00 85.75 89 ILE A O 1
ATOM 721 N N . VAL A 1 90 ? 11.607 1.063 -13.561 1.00 87.06 90 VAL A N 1
ATOM 722 C CA . VAL A 1 90 ? 11.282 0.213 -14.719 1.00 87.06 90 VAL A CA 1
ATOM 723 C C . VAL A 1 90 ? 11.972 0.728 -15.982 1.00 87.06 90 VAL A C 1
ATOM 725 O O . VAL A 1 90 ? 12.484 -0.068 -16.771 1.00 87.06 90 VAL A O 1
ATOM 728 N N . TYR A 1 91 ? 11.994 2.046 -16.172 1.00 90.12 91 TYR A N 1
ATOM 729 C CA . TYR A 1 91 ? 12.665 2.686 -17.293 1.00 90.12 91 TYR A CA 1
ATOM 730 C C . TYR A 1 91 ? 14.173 2.425 -17.260 1.00 90.12 91 TYR A C 1
ATOM 732 O O . TYR A 1 91 ? 14.721 1.920 -18.240 1.00 90.12 91 TYR A O 1
ATOM 740 N N . ASP A 1 92 ? 14.827 2.654 -16.126 1.00 88.75 92 ASP A N 1
ATOM 741 C CA . ASP A 1 92 ? 16.260 2.414 -15.956 1.00 88.75 92 ASP A CA 1
ATOM 742 C C . ASP A 1 92 ? 16.617 0.941 -16.168 1.00 88.75 92 ASP A C 1
ATOM 744 O O . ASP A 1 92 ? 17.566 0.633 -16.890 1.00 88.75 92 ASP A O 1
ATOM 748 N N . ALA A 1 93 ? 15.811 0.017 -15.633 1.00 87.62 93 ALA A N 1
ATOM 749 C CA . ALA A 1 93 ? 15.988 -1.418 -15.849 1.00 87.62 93 ALA A CA 1
ATOM 750 C C . ALA A 1 93 ? 15.842 -1.823 -17.328 1.00 87.62 93 ALA A C 1
ATOM 752 O O . ALA A 1 93 ? 16.470 -2.780 -17.781 1.00 87.62 93 ALA A O 1
ATOM 753 N N . SER A 1 94 ? 15.012 -1.103 -18.092 1.00 87.50 94 SER A N 1
ATOM 754 C CA . SER A 1 94 ? 14.861 -1.327 -19.534 1.00 87.50 94 SER A CA 1
ATOM 755 C C . SER A 1 94 ? 16.051 -0.811 -20.348 1.00 87.50 94 SER A C 1
ATOM 757 O O . SER A 1 94 ? 16.339 -1.352 -21.415 1.00 87.50 94 SER A O 1
ATOM 759 N N . LEU A 1 95 ? 16.748 0.213 -19.844 1.00 89.31 95 LEU A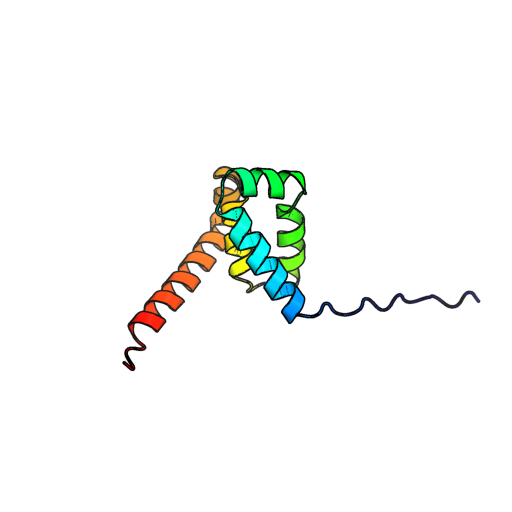 N 1
ATOM 760 C CA . LEU A 1 95 ? 17.952 0.777 -20.453 1.00 89.31 95 LEU A CA 1
ATOM 761 C C . LEU A 1 95 ? 19.226 0.033 -20.056 1.00 89.31 95 LEU A C 1
ATOM 763 O O . LEU A 1 95 ? 20.189 0.040 -20.821 1.00 89.31 95 LEU A O 1
ATOM 767 N N . SER A 1 96 ? 19.244 -0.615 -18.888 1.00 77.56 96 SER A N 1
ATOM 768 C CA . SER A 1 96 ? 20.335 -1.484 -18.443 1.00 77.56 96 SER A CA 1
ATOM 769 C C . SER A 1 96 ? 20.320 -2.820 -19.196 1.00 77.56 96 SER A C 1
ATOM 771 O O . SER A 1 96 ? 20.292 -3.899 -18.603 1.00 77.56 96 SER A O 1
ATOM 773 N N . SER A 1 97 ? 20.306 -2.757 -20.526 1.00 59.34 97 SER A N 1
ATOM 774 C CA . SER A 1 97 ? 20.548 -3.880 -21.420 1.00 59.34 97 SER A CA 1
ATOM 775 C C . SER A 1 97 ? 22.052 -4.170 -21.486 1.00 59.34 97 SER A C 1
ATOM 777 O O . SER A 1 97 ? 22.671 -3.998 -22.531 1.00 59.34 97 SER A O 1
ATOM 779 N N . ASP A 1 98 ? 22.632 -4.589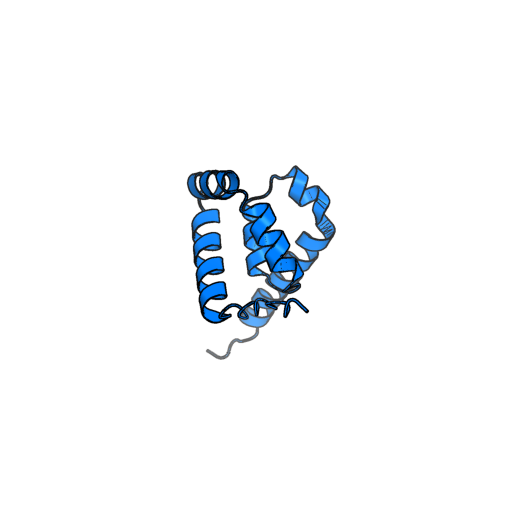 -20.361 1.00 56.81 98 ASP A N 1
ATOM 780 C CA . ASP A 1 98 ? 23.857 -5.395 -20.348 1.00 56.81 98 ASP A CA 1
ATOM 781 C C . ASP A 1 98 ? 23.438 -6.864 -20.166 1.00 56.81 98 ASP A C 1
ATOM 783 O O . ASP A 1 98 ? 23.576 -7.453 -19.093 1.00 56.81 98 ASP A O 1
ATOM 787 N N . TYR A 1 99 ? 22.858 -7.431 -21.227 1.00 46.94 99 TYR A N 1
ATOM 788 C CA . TYR A 1 99 ? 22.715 -8.872 -21.455 1.00 46.94 99 TYR A CA 1
ATOM 789 C C . TYR A 1 99 ? 23.079 -9.184 -22.904 1.00 46.94 99 TYR A C 1
ATOM 791 O O . TYR A 1 99 ? 22.561 -8.481 -23.801 1.00 46.94 99 TYR A O 1
#

pLDDT: mean 81.79, std 14.92, range [37.62, 95.94]

Nearest PDB structures (foldseek):
  7ep5-assembly1_B  TM=5.907E-01  e=7.353E+00  Homo sapiens
  6cnn-assembly1_A  TM=2.805E-01  e=1.882E+00  Homo sapiens
  5oql-assembly1_H  TM=2.960E-01  e=5.739E+00  Thermochaetoides thermophila DSM 1495